Protein AF-A0A655BPX0-F1 (afdb_monomer_lite)

InterPro domains:
  IPR013785 Aldolase-type TIM barrel [G3DSA:3.20.20.70] (1-55)
  IPR023867 Anaerobic sulphatase maturase, radical SAM [PTHR43273] (3-67)

Secondary structure (DSSP, 8-state):
-PPPHHHHH-TTHHHHTTS-GGGB-TTS-BTTHHHHHHHHHHHHHHHHHHHHHHHTT--TTHHHHHT-

Foldseek 3Di:
DDAAPCLVPDPCCVPCVQPDQVQADPRSHHPCNVVSVVVCVVCVVLVVVLVVCVVVVHDSCVSVVVVD

Radius of gyration: 15.64 Å; chains: 1; bounding box: 31×23×41 Å

Sequence (68 aa):
MPLSAECQKCSLLRFCGGGCPEHRDSQGKNQLCEGYQTFFNYSSPHMRVMRDLLKQHRSPEELMAMLR

Structure (mmCIF, N/CA/C/O backbone):
data_AF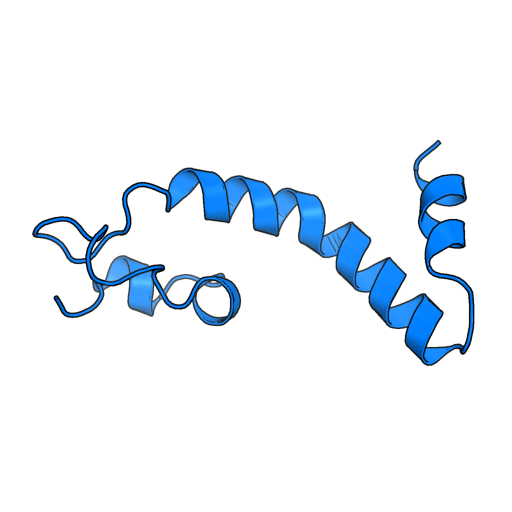-A0A655BPX0-F1
#
_entry.id   AF-A0A655BPX0-F1
#
loop_
_atom_site.group_PDB
_atom_site.id
_atom_site.type_symbol
_atom_site.label_atom_id
_atom_site.label_alt_id
_atom_site.label_comp_id
_atom_site.label_asym_id
_atom_site.label_entity_id
_atom_site.label_seq_id
_atom_site.pdbx_PDB_ins_code
_atom_site.Cartn_x
_atom_site.Cartn_y
_atom_site.Cartn_z
_atom_site.occupancy
_atom_site.B_iso_or_equiv
_atom_site.auth_seq_id
_atom_site.auth_comp_id
_atom_site.auth_asym_id
_atom_site.auth_atom_id
_atom_site.pdbx_PDB_model_num
ATOM 1 N N . MET A 1 1 ? -6.476 2.194 22.244 1.00 73.75 1 MET A N 1
ATOM 2 C CA . MET A 1 1 ? -7.778 2.217 21.545 1.00 73.75 1 MET A CA 1
ATOM 3 C C . MET A 1 1 ? -7.909 0.997 20.633 1.00 73.75 1 MET A C 1
ATOM 5 O O . MET A 1 1 ? -7.019 0.814 19.796 1.00 73.75 1 MET A O 1
ATOM 9 N N . PRO A 1 2 ? -8.942 0.147 20.786 1.00 88.69 2 PRO A N 1
ATOM 10 C CA . PRO A 1 2 ? -9.220 -0.922 19.823 1.00 88.69 2 PRO A CA 1
ATOM 11 C C . PRO A 1 2 ? -9.593 -0.342 18.445 1.00 88.69 2 PRO A C 1
ATOM 13 O O . PRO A 1 2 ? -9.920 0.838 18.338 1.00 88.69 2 PRO A O 1
ATOM 16 N N . LEU A 1 3 ? -9.501 -1.153 17.385 1.00 94.69 3 LEU A N 1
ATOM 17 C CA . LEU A 1 3 ? -9.885 -0.742 16.027 1.00 94.69 3 LEU A CA 1
ATOM 18 C C . LEU A 1 3 ? -11.405 -0.686 15.874 1.00 94.69 3 LEU A C 1
ATOM 20 O O . LEU A 1 3 ? -12.103 -1.566 16.385 1.00 94.69 3 LEU A O 1
ATOM 24 N N . SER A 1 4 ? -11.895 0.278 15.093 1.00 94.25 4 SER A N 1
ATOM 25 C CA . SER A 1 4 ? -13.312 0.363 14.730 1.00 94.25 4 SER A CA 1
ATOM 26 C C . SER A 1 4 ? -13.780 -0.884 13.964 1.00 94.25 4 SER A C 1
ATOM 28 O O . SER A 1 4 ? -12.993 -1.551 13.284 1.00 94.25 4 SER A O 1
ATOM 30 N N . ALA A 1 5 ? -15.080 -1.185 14.020 1.00 94.25 5 ALA A N 1
ATOM 31 C CA . ALA A 1 5 ? -15.666 -2.287 13.251 1.00 94.25 5 ALA A CA 1
ATOM 32 C C . ALA A 1 5 ? -15.501 -2.100 11.727 1.00 94.25 5 ALA A C 1
ATOM 34 O O . ALA A 1 5 ? -15.363 -3.078 10.993 1.00 94.25 5 ALA A O 1
ATOM 35 N N . GLU A 1 6 ? -15.476 -0.849 11.254 1.00 93.81 6 GLU A N 1
ATOM 36 C CA . GLU A 1 6 ? -15.173 -0.500 9.860 1.00 93.81 6 GLU A CA 1
ATOM 37 C C . GLU A 1 6 ? -13.727 -0.877 9.509 1.00 93.81 6 GLU A C 1
ATOM 39 O O . GLU A 1 6 ? -13.490 -1.585 8.5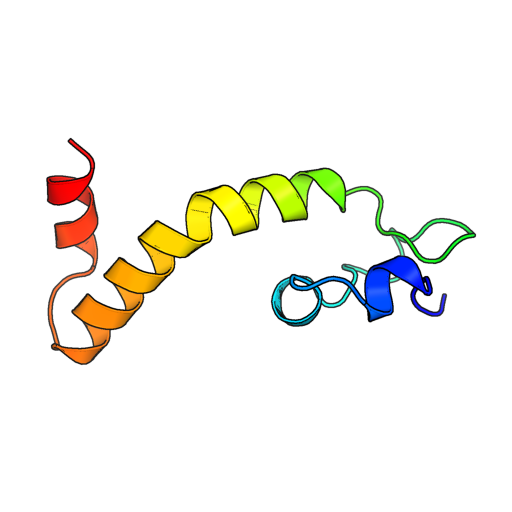30 1.00 93.81 6 GLU A O 1
ATOM 44 N N . CYS A 1 7 ? -12.756 -0.485 10.345 1.00 95.81 7 CYS A N 1
ATOM 45 C CA . CYS A 1 7 ? -11.349 -0.815 10.134 1.00 95.81 7 CYS A CA 1
ATOM 46 C C . CYS A 1 7 ? -11.111 -2.327 10.129 1.00 95.81 7 CYS A C 1
ATOM 48 O O . CYS A 1 7 ? -10.343 -2.805 9.300 1.00 95.81 7 CYS A O 1
ATOM 50 N N . GLN A 1 8 ? -11.798 -3.084 10.990 1.00 95.69 8 GLN A N 1
ATOM 51 C CA . GLN A 1 8 ? -11.693 -4.548 11.046 1.00 95.69 8 GLN A CA 1
ATOM 52 C C . GLN A 1 8 ? -12.150 -5.243 9.751 1.00 95.69 8 GLN A C 1
ATOM 54 O O . GLN A 1 8 ? -11.643 -6.314 9.425 1.00 95.69 8 GLN A O 1
ATOM 59 N N . LYS A 1 9 ? -13.073 -4.635 8.992 1.00 96.88 9 LYS A N 1
ATOM 60 C CA . LYS A 1 9 ? -13.571 -5.152 7.703 1.00 96.88 9 LYS A CA 1
ATOM 61 C C . LYS A 1 9 ? -12.863 -4.538 6.489 1.00 96.88 9 LYS A C 1
ATOM 63 O O . LYS A 1 9 ? -13.150 -4.914 5.355 1.00 96.88 9 LYS A O 1
ATOM 68 N N . CYS A 1 10 ? -11.957 -3.585 6.703 1.00 96.56 10 CYS A N 1
ATOM 69 C CA . CYS A 1 10 ? -11.279 -2.872 5.629 1.00 96.56 10 CYS A CA 1
ATOM 70 C C . CYS A 1 10 ? -10.297 -3.792 4.885 1.00 96.56 10 CYS A C 1
ATOM 72 O O . CYS A 1 10 ? -9.402 -4.387 5.485 1.00 96.56 10 CYS A O 1
ATOM 74 N N . SER A 1 11 ? -10.394 -3.842 3.554 1.00 96.50 11 SER A N 1
ATOM 75 C CA . SER A 1 11 ? -9.499 -4.637 2.694 1.00 96.50 11 SER A CA 1
ATOM 76 C C . SER A 1 11 ? -8.025 -4.217 2.784 1.00 96.50 11 SER A C 1
ATOM 78 O O . SER A 1 11 ? -7.125 -5.012 2.496 1.00 96.50 11 SER A O 1
ATOM 80 N N . LEU A 1 12 ? -7.766 -2.978 3.212 1.00 96.81 12 LEU A N 1
ATOM 81 C CA . LEU A 1 12 ? -6.427 -2.417 3.380 1.00 96.81 12 LEU A CA 1
ATOM 82 C C . LEU A 1 12 ? -5.861 -2.591 4.794 1.00 96.81 12 LEU A C 1
ATOM 84 O O . LEU A 1 12 ? -4.704 -2.235 5.020 1.00 96.81 12 LEU A O 1
ATOM 88 N N . LEU A 1 13 ? -6.620 -3.167 5.738 1.00 96.75 13 LEU A N 1
ATOM 89 C CA . LEU A 1 13 ? -6.175 -3.332 7.126 1.00 96.75 13 LEU A CA 1
ATOM 90 C C . LEU A 1 13 ? -4.838 -4.074 7.219 1.00 96.75 13 LEU A C 1
ATOM 92 O O . LEU A 1 13 ? -3.978 -3.694 8.007 1.00 96.75 13 LEU A O 1
ATOM 96 N N . ARG A 1 14 ? -4.629 -5.085 6.369 1.00 95.94 14 ARG A N 1
ATOM 97 C CA . ARG A 1 14 ? -3.376 -5.854 6.323 1.00 95.94 14 ARG A CA 1
ATOM 98 C C . ARG A 1 14 ? -2.137 -5.020 5.983 1.00 95.94 14 ARG A C 1
ATOM 100 O O . ARG A 1 14 ? -1.029 -5.481 6.217 1.00 95.94 14 ARG A O 1
ATOM 107 N N . PHE A 1 15 ? -2.320 -3.844 5.384 1.00 95.44 15 PHE A N 1
ATOM 108 C CA . PHE A 1 15 ? -1.233 -2.948 4.999 1.00 95.44 15 PHE A CA 1
ATOM 109 C C . PHE A 1 15 ? -1.040 -1.814 6.001 1.00 95.44 15 PHE A C 1
ATOM 111 O O . PHE A 1 15 ? 0.093 -1.478 6.321 1.00 95.44 15 PHE A O 1
ATOM 118 N N . CYS A 1 16 ? -2.128 -1.223 6.506 1.00 96.19 16 CYS A N 1
ATOM 119 C CA . CYS A 1 16 ? -2.030 -0.085 7.420 1.00 96.19 16 CYS A CA 1
ATOM 120 C C . CYS A 1 16 ? -1.997 -0.481 8.903 1.00 96.19 16 CYS A C 1
ATOM 122 O O . CYS A 1 16 ? -1.586 0.327 9.730 1.00 96.19 16 CYS A O 1
ATOM 124 N N . GLY A 1 17 ? -2.495 -1.667 9.274 1.00 96.12 17 GLY A N 1
ATOM 125 C CA . GLY A 1 17 ? -2.633 -2.110 10.670 1.00 96.12 17 GLY A CA 1
ATOM 126 C C . GLY A 1 17 ? -3.525 -1.210 11.541 1.00 96.12 17 GLY A C 1
ATOM 127 O O . GLY A 1 17 ? -3.476 -1.286 12.768 1.00 96.12 17 GLY A O 1
ATOM 128 N N . GLY A 1 18 ? -4.305 -0.312 10.927 1.00 95.88 18 GLY A N 1
ATOM 129 C CA . GLY A 1 18 ? -5.027 0.759 11.619 1.00 95.88 18 GLY A CA 1
ATOM 130 C C 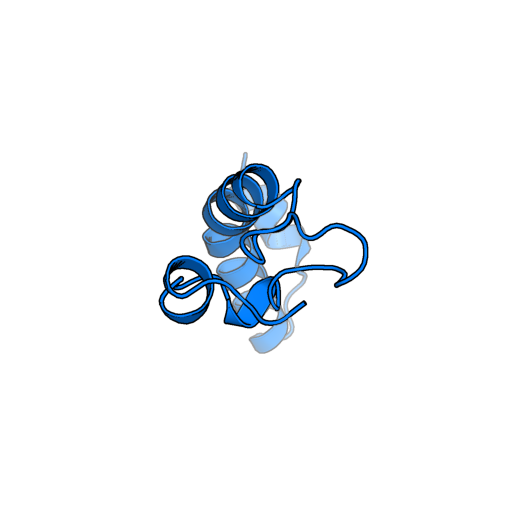. GLY A 1 18 ? -4.139 1.913 12.107 1.00 95.88 18 GLY A C 1
ATOM 131 O O . GLY A 1 18 ? -4.562 2.687 12.967 1.00 95.88 18 GLY A O 1
ATOM 132 N N . GLY A 1 19 ? -2.915 2.025 11.585 1.00 95.31 19 GLY A N 1
ATOM 133 C CA . GLY A 1 19 ? -1.947 3.075 11.899 1.00 95.31 19 GLY A CA 1
ATOM 134 C C . GLY A 1 19 ? -1.479 3.083 13.357 1.00 95.31 19 GLY A C 1
ATOM 135 O O . GLY A 1 19 ? -1.803 2.187 14.145 1.00 95.31 19 GLY A O 1
ATOM 136 N N . CYS A 1 20 ? -0.725 4.125 13.721 1.00 95.06 20 CYS A N 1
ATOM 137 C CA . CYS A 1 20 ? -0.263 4.336 15.094 1.00 95.06 20 CYS A CA 1
ATOM 138 C C . CYS A 1 20 ? -1.463 4.448 16.059 1.00 95.06 20 CYS A C 1
ATOM 140 O O . CYS A 1 20 ? -2.369 5.243 15.779 1.00 95.06 20 CYS A O 1
ATOM 142 N N . PRO A 1 21 ? -1.489 3.695 17.179 1.00 94.25 21 PRO A N 1
ATOM 143 C CA . PRO A 1 21 ? -2.558 3.779 18.172 1.00 94.25 21 PRO A CA 1
ATOM 144 C C . PRO A 1 21 ? -2.781 5.177 18.761 1.00 94.25 21 PRO A C 1
ATOM 146 O O . PRO A 1 21 ? -3.924 5.504 19.062 1.00 94.25 21 PRO A O 1
ATOM 149 N N . GLU A 1 22 ? -1.727 5.990 18.892 1.00 95.06 22 GLU A N 1
ATOM 150 C CA . GLU A 1 22 ? -1.793 7.360 19.433 1.00 95.06 22 GLU A CA 1
ATOM 151 C C . GLU A 1 22 ? -2.549 8.332 18.516 1.00 95.06 22 GLU A C 1
ATOM 153 O O . GLU A 1 22 ? -3.107 9.318 18.979 1.00 95.06 22 GLU A O 1
ATOM 158 N N . HIS A 1 23 ? -2.619 8.034 17.215 1.00 95.12 23 HIS A N 1
ATOM 159 C CA . HIS A 1 23 ? -3.309 8.860 16.216 1.00 95.12 23 HIS A CA 1
ATOM 160 C C . HIS A 1 23 ? -4.715 8.341 15.885 1.00 95.12 23 HIS A C 1
ATOM 162 O O . HIS A 1 23 ? -5.271 8.672 14.832 1.00 95.12 23 HIS A O 1
ATOM 168 N N . ARG A 1 24 ? -5.270 7.462 16.727 1.00 95.19 24 ARG A N 1
ATOM 169 C CA . ARG A 1 24 ? -6.643 6.974 16.579 1.00 95.19 24 ARG A CA 1
ATOM 170 C C . ARG A 1 24 ? -7.593 7.877 17.351 1.00 95.19 24 ARG A C 1
ATOM 172 O O . ARG A 1 24 ? -7.308 8.263 18.479 1.00 95.19 24 ARG A O 1
ATOM 179 N N . ASP A 1 25 ? -8.723 8.190 16.737 1.00 93.50 25 ASP A N 1
ATOM 180 C CA . ASP A 1 25 ? -9.804 8.923 17.382 1.00 93.50 25 ASP A CA 1
ATOM 181 C C . ASP A 1 25 ? -10.560 8.058 18.411 1.00 93.50 25 ASP A C 1
ATOM 183 O O . ASP A 1 25 ? -10.258 6.879 18.633 1.00 93.50 25 ASP A O 1
ATOM 187 N N . SER A 1 26 ? -11.589 8.648 19.028 1.00 93.06 26 SER A N 1
ATOM 188 C CA . SER A 1 26 ? -12.445 7.967 20.004 1.00 93.06 26 SER A CA 1
ATOM 189 C C . SER A 1 26 ? -13.235 6.781 19.423 1.00 93.06 26 SER A C 1
ATOM 191 O O . SER A 1 26 ? -13.778 5.979 20.180 1.00 93.06 26 SER A O 1
ATOM 193 N N . GLN A 1 27 ? -13.283 6.639 18.098 1.00 92.56 27 GLN A N 1
ATOM 194 C CA . GLN A 1 27 ? -13.929 5.533 17.395 1.00 92.56 27 GLN A CA 1
ATOM 195 C C . GLN A 1 27 ? -12.924 4.463 16.946 1.00 92.56 27 GLN A C 1
ATOM 197 O O . GLN A 1 27 ? -13.321 3.437 16.395 1.00 92.56 27 GLN A O 1
ATOM 202 N N . GLY A 1 28 ? -11.624 4.663 17.189 1.00 93.62 28 GLY A N 1
ATOM 203 C CA . GLY A 1 28 ? -10.574 3.734 16.784 1.00 93.62 28 GLY A CA 1
ATOM 204 C C . GLY A 1 28 ? -10.159 3.859 15.316 1.00 93.62 28 GLY A C 1
ATOM 205 O O . GLY A 1 28 ? -9.524 2.934 14.800 1.00 93.62 28 GLY A O 1
ATOM 206 N N . LYS A 1 29 ? -10.496 4.968 14.641 1.00 95.31 29 LYS A N 1
ATOM 207 C CA . LYS A 1 29 ? -10.077 5.279 13.266 1.00 95.31 29 LYS A CA 1
ATOM 208 C C . LYS A 1 29 ? -8.854 6.195 13.289 1.00 95.31 29 LYS A C 1
ATOM 210 O O . LYS A 1 29 ? -8.775 7.137 14.068 1.00 95.31 29 LYS A O 1
ATOM 215 N N . ASN A 1 30 ? -7.859 5.894 12.457 1.00 96.56 30 ASN A N 1
ATOM 216 C CA . ASN A 1 30 ? -6.653 6.715 12.354 1.00 96.56 30 ASN A CA 1
ATOM 217 C C . ASN A 1 30 ? -6.933 7.988 11.539 1.00 96.56 30 ASN A C 1
ATOM 219 O O . ASN A 1 30 ? -7.569 7.897 10.489 1.00 96.56 30 ASN A O 1
ATOM 223 N N . GLN A 1 31 ? -6.404 9.138 11.963 1.00 95.75 31 GLN A N 1
ATOM 224 C CA . GLN A 1 31 ? -6.580 10.422 11.260 1.00 95.75 31 GLN A CA 1
ATOM 225 C C . GLN A 1 31 ? -6.111 10.394 9.791 1.00 95.75 31 GLN A C 1
ATOM 227 O O . GLN A 1 31 ? -6.641 11.122 8.961 1.00 95.75 31 GLN A O 1
ATOM 232 N N . LEU A 1 32 ? -5.160 9.520 9.443 1.00 96.75 32 LEU A N 1
ATOM 233 C CA . LEU A 1 32 ? -4.646 9.363 8.077 1.00 96.75 32 LEU A CA 1
ATOM 234 C C . LEU A 1 32 ? -5.376 8.281 7.267 1.00 96.75 32 LEU A C 1
ATOM 236 O O . LEU A 1 32 ? -4.894 7.881 6.208 1.00 96.75 32 LEU A O 1
ATOM 240 N N . CYS A 1 33 ? -6.514 7.766 7.744 1.00 96.88 33 CYS A N 1
ATOM 241 C CA . CYS A 1 33 ? -7.202 6.637 7.113 1.00 96.88 33 CYS A CA 1
ATOM 242 C C . CYS A 1 33 ? -7.487 6.870 5.621 1.00 96.88 33 CYS A C 1
ATOM 244 O O . CYS A 1 33 ? -7.171 6.006 4.805 1.00 96.88 33 CYS A O 1
ATOM 246 N N . GLU A 1 34 ? -8.016 8.036 5.252 1.00 96.94 34 GLU A N 1
ATOM 247 C CA . GLU A 1 34 ? -8.301 8.385 3.851 1.00 96.94 34 GLU A CA 1
ATOM 248 C C . GLU A 1 34 ? -7.021 8.495 3.013 1.00 96.94 34 GLU A C 1
ATOM 250 O O . GLU A 1 34 ? -6.965 7.997 1.889 1.00 96.94 34 GLU A O 1
ATOM 255 N N . GLY A 1 35 ? -5.954 9.053 3.590 1.00 97.56 35 GLY A N 1
ATOM 256 C CA . GLY A 1 35 ? -4.637 9.108 2.956 1.00 97.56 35 GLY A CA 1
ATOM 257 C C . GLY A 1 35 ? -4.071 7.716 2.671 1.00 97.56 35 GLY A C 1
ATOM 258 O O . GLY A 1 35 ? -3.604 7.456 1.563 1.00 97.56 35 GLY A O 1
ATOM 259 N N . TYR A 1 36 ? -4.180 6.786 3.626 1.00 97.31 36 TYR A N 1
ATOM 260 C CA . TYR A 1 36 ? -3.786 5.392 3.412 1.00 97.31 36 TYR A CA 1
ATOM 261 C C . TYR A 1 36 ? -4.614 4.724 2.317 1.00 97.31 36 TYR A C 1
ATOM 263 O O . TYR A 1 36 ? -4.048 4.012 1.487 1.00 97.31 36 TYR A O 1
ATOM 271 N N . GLN A 1 37 ? -5.930 4.953 2.287 1.00 97.56 37 GLN A N 1
ATOM 272 C CA . GLN A 1 37 ? -6.787 4.404 1.237 1.00 97.56 37 GLN A CA 1
ATOM 273 C C . GLN A 1 37 ? -6.342 4.883 -0.144 1.00 97.56 37 GLN A C 1
ATOM 275 O O . GLN A 1 37 ? -6.092 4.059 -1.024 1.00 97.56 37 GLN A O 1
ATOM 280 N N . THR A 1 38 ? -6.161 6.192 -0.311 1.00 98.19 38 THR A N 1
ATOM 281 C CA . THR A 1 38 ? -5.683 6.786 -1.563 1.00 98.19 38 THR A CA 1
ATOM 282 C C . THR A 1 38 ? -4.315 6.231 -1.957 1.00 98.19 38 THR A C 1
ATOM 284 O O . THR A 1 38 ? -4.149 5.733 -3.071 1.00 98.19 38 THR A O 1
ATOM 287 N N . PHE A 1 39 ? -3.350 6.232 -1.033 1.00 98.00 39 PHE A N 1
ATOM 288 C CA . PHE A 1 39 ? -1.991 5.759 -1.289 1.00 98.00 39 PHE A CA 1
ATOM 289 C C . PHE A 1 39 ? -1.952 4.291 -1.711 1.00 98.00 39 PHE A C 1
ATOM 291 O O . PHE A 1 39 ? -1.339 3.962 -2.725 1.00 98.00 39 PHE A O 1
ATOM 298 N N . PHE A 1 40 ? -2.588 3.391 -0.957 1.00 97.62 40 PHE A N 1
ATOM 299 C CA . PHE A 1 40 ? -2.534 1.963 -1.265 1.00 97.62 40 PHE A CA 1
ATOM 300 C C . PHE A 1 40 ? -3.328 1.616 -2.520 1.00 97.62 40 PHE A C 1
ATOM 302 O O . PHE A 1 40 ? -2.865 0.797 -3.311 1.00 97.62 40 PHE A O 1
ATOM 309 N N . ASN A 1 41 ? -4.481 2.245 -2.754 1.00 96.69 41 ASN A N 1
ATOM 310 C CA . ASN A 1 41 ? -5.245 1.988 -3.973 1.00 96.69 41 ASN A CA 1
ATOM 311 C C . ASN A 1 41 ? -4.459 2.418 -5.216 1.00 96.69 41 ASN A C 1
ATOM 313 O O . ASN A 1 41 ? -4.348 1.629 -6.156 1.00 96.69 41 ASN A O 1
ATOM 317 N N . TYR A 1 42 ? -3.842 3.603 -5.180 1.00 96.94 42 TYR A N 1
ATOM 318 C CA . TYR A 1 42 ? -3.019 4.113 -6.274 1.00 96.94 42 TYR A CA 1
ATOM 319 C C . TYR A 1 42 ? -1.726 3.307 -6.465 1.00 96.94 42 TYR A C 1
ATOM 321 O O . TYR A 1 42 ? -1.409 2.878 -7.570 1.00 96.94 42 TYR A O 1
ATOM 329 N N . SER A 1 43 ? -0.980 3.045 -5.388 1.00 97.00 43 SER A N 1
ATOM 330 C CA . SER A 1 43 ? 0.334 2.395 -5.484 1.00 97.00 43 SER A CA 1
ATOM 331 C C . SER A 1 43 ? 0.264 0.883 -5.709 1.00 97.00 43 SER A C 1
ATOM 333 O O . SER A 1 43 ? 1.187 0.314 -6.294 1.00 97.00 43 SER A O 1
ATOM 335 N N . SER A 1 44 ? -0.804 0.196 -5.279 1.00 96.44 44 SER A N 1
ATOM 336 C CA . SER A 1 44 ? -0.851 -1.272 -5.315 1.00 96.44 44 SER A CA 1
ATOM 337 C C . SER A 1 44 ? -0.637 -1.921 -6.694 1.00 96.44 44 SER A C 1
ATOM 339 O O . SER A 1 44 ? 0.064 -2.937 -6.720 1.00 96.44 44 SER A O 1
ATOM 341 N N . PRO A 1 45 ? -1.177 -1.428 -7.833 1.00 96.00 45 PRO A N 1
ATOM 342 C CA . PRO A 1 45 ? -0.846 -1.998 -9.141 1.00 96.00 45 PRO A CA 1
ATOM 343 C C . PRO A 1 45 ? 0.649 -1.882 -9.461 1.00 96.00 45 PRO A C 1
ATOM 345 O O . PRO A 1 45 ? 1.257 -2.865 -9.877 1.00 96.00 45 PRO A O 1
ATOM 348 N N . HIS A 1 46 ? 1.265 -0.735 -9.180 1.00 97.38 46 HIS A N 1
ATOM 349 C CA . HIS A 1 46 ? 2.689 -0.497 -9.420 1.00 97.38 46 HIS A CA 1
ATOM 350 C C . HIS A 1 46 ? 3.574 -1.375 -8.527 1.00 97.38 46 HIS A C 1
ATOM 352 O O . HIS A 1 46 ? 4.527 -1.993 -8.996 1.00 97.38 46 HIS A O 1
ATOM 358 N N . MET A 1 47 ? 3.206 -1.522 -7.252 1.00 96.81 47 MET A N 1
ATOM 359 C CA . MET A 1 47 ? 3.905 -2.407 -6.316 1.00 96.81 47 MET A CA 1
ATOM 360 C C . MET A 1 47 ? 3.789 -3.886 -6.704 1.00 96.81 47 MET A C 1
ATOM 362 O O . MET A 1 47 ? 4.719 -4.655 -6.461 1.00 96.81 47 MET A O 1
ATOM 366 N N . ARG A 1 48 ? 2.684 -4.307 -7.341 1.00 97.25 48 ARG A N 1
ATOM 367 C CA . ARG A 1 48 ? 2.567 -5.667 -7.899 1.00 97.25 48 ARG A CA 1
ATOM 368 C C . ARG A 1 48 ? 3.554 -5.890 -9.043 1.00 97.25 48 ARG A C 1
ATOM 370 O O . ARG A 1 48 ? 4.250 -6.899 -9.018 1.00 97.25 48 ARG A O 1
ATOM 377 N N . VAL A 1 49 ? 3.666 -4.940 -9.972 1.00 97.88 49 VAL A N 1
ATOM 378 C CA . VAL A 1 49 ? 4.651 -5.008 -11.066 1.00 97.88 49 VAL A CA 1
ATOM 379 C C . VAL A 1 49 ? 6.073 -5.043 -10.508 1.00 97.88 49 VAL A C 1
ATOM 381 O O . VAL A 1 49 ? 6.851 -5.923 -10.865 1.00 97.88 49 VAL A O 1
ATOM 384 N N . MET A 1 50 ? 6.390 -4.157 -9.561 1.00 98.12 50 MET A N 1
ATOM 385 C CA . MET A 1 50 ? 7.698 -4.121 -8.902 1.00 98.12 50 MET A CA 1
ATOM 386 C C . MET A 1 50 ? 8.050 -5.457 -8.231 1.00 98.12 50 MET A C 1
ATOM 388 O O . MET A 1 50 ? 9.146 -5.981 -8.421 1.00 98.12 50 MET A O 1
ATOM 392 N N . ARG A 1 51 ?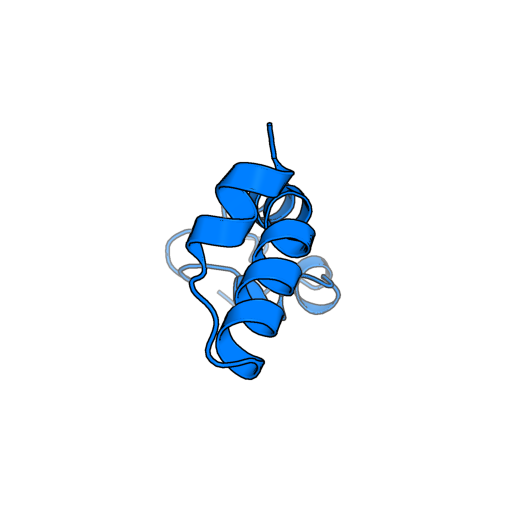 7.107 -6.050 -7.489 1.00 97.94 51 ARG A N 1
ATOM 393 C CA . ARG A 1 51 ? 7.264 -7.382 -6.886 1.00 97.94 51 ARG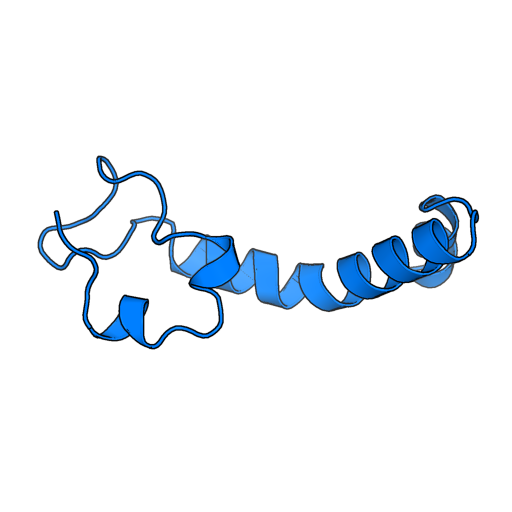 A CA 1
ATOM 394 C C . ARG A 1 51 ? 7.553 -8.448 -7.943 1.00 97.94 51 ARG A C 1
ATOM 396 O O . ARG A 1 51 ? 8.393 -9.315 -7.713 1.00 97.94 51 ARG A O 1
ATOM 403 N N . ASP A 1 52 ? 6.843 -8.423 -9.065 1.00 98.25 52 ASP A N 1
ATOM 404 C CA . ASP A 1 52 ? 6.976 -9.445 -10.103 1.00 98.25 52 ASP A CA 1
ATOM 405 C C . ASP A 1 52 ? 8.294 -9.319 -10.879 1.00 98.25 52 ASP A C 1
ATOM 407 O O . ASP A 1 52 ? 8.863 -10.347 -11.246 1.00 98.25 52 ASP A O 1
ATOM 411 N N . LEU A 1 53 ? 8.833 -8.104 -11.041 1.00 98.44 53 LEU A N 1
ATOM 412 C CA . LEU A 1 53 ? 10.192 -7.872 -11.550 1.00 98.44 53 LEU A CA 1
ATOM 413 C C . LEU A 1 53 ? 11.247 -8.456 -10.604 1.00 98.44 53 LEU A C 1
ATOM 415 O O . LEU A 1 53 ? 12.098 -9.231 -11.035 1.00 98.44 53 LEU A O 1
ATOM 419 N N . LEU A 1 54 ? 11.141 -8.173 -9.302 1.00 98.38 54 LEU A N 1
ATOM 420 C CA . LEU A 1 54 ? 12.066 -8.718 -8.302 1.00 98.38 54 LEU A CA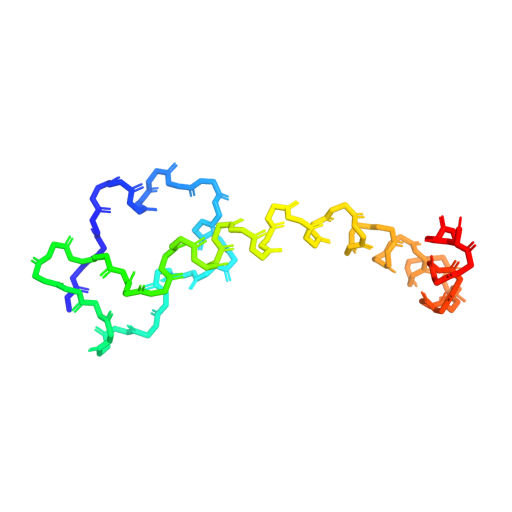 1
ATOM 421 C C . LEU A 1 54 ? 12.055 -10.253 -8.280 1.00 98.38 54 LEU A C 1
ATOM 423 O O . LEU A 1 54 ? 13.113 -10.873 -8.214 1.00 98.38 54 LEU A O 1
ATOM 427 N N . LYS A 1 55 ? 10.876 -10.878 -8.401 1.00 98.38 55 LYS A N 1
ATOM 428 C CA . LYS A 1 55 ? 10.743 -12.343 -8.511 1.00 98.38 55 LYS A CA 1
ATOM 429 C C . LYS A 1 55 ? 11.410 -12.927 -9.757 1.00 98.38 55 LYS A C 1
ATOM 431 O O . LYS A 1 55 ? 11.782 -14.093 -9.746 1.00 98.38 55 LYS A O 1
ATOM 436 N N . GLN A 1 56 ? 11.536 -12.135 -10.818 1.00 98.19 56 GLN A N 1
ATOM 437 C CA . GLN A 1 56 ? 12.220 -12.505 -12.058 1.00 98.19 56 GLN A CA 1
ATOM 438 C C . GLN A 1 56 ? 13.712 -12.133 -12.042 1.00 98.19 56 GLN A C 1
ATOM 440 O O . GLN A 1 56 ? 14.360 -12.242 -13.077 1.00 98.19 56 GLN A O 1
ATOM 445 N N . HIS A 1 57 ? 14.259 -11.668 -10.910 1.00 97.94 57 HIS A N 1
ATOM 446 C CA . HIS A 1 57 ? 15.620 -11.124 -10.811 1.00 97.94 57 HIS A CA 1
ATOM 447 C C . HIS A 1 57 ? 15.888 -9.951 -11.773 1.00 97.94 57 HIS A C 1
ATOM 449 O O . HIS A 1 57 ? 17.008 -9.752 -12.240 1.00 97.94 57 HIS A O 1
ATOM 455 N N . ARG A 1 58 ? 14.846 -9.165 -12.061 1.00 98.00 58 ARG A N 1
ATOM 456 C CA . ARG A 1 58 ? 14.879 -7.977 -12.921 1.00 98.00 58 ARG A CA 1
ATOM 457 C C . ARG A 1 58 ? 14.886 -6.694 -12.100 1.00 98.00 58 ARG A C 1
ATOM 459 O O . ARG A 1 58 ? 14.464 -6.688 -10.941 1.00 98.00 58 ARG A O 1
ATOM 466 N N . SER A 1 59 ? 15.349 -5.600 -12.707 1.00 97.75 59 SER A N 1
ATOM 467 C CA . SER A 1 59 ? 15.422 -4.309 -12.019 1.00 97.75 59 SER A CA 1
ATOM 468 C C . SER A 1 59 ? 14.016 -3.728 -11.812 1.00 97.75 59 SER A C 1
ATOM 470 O O . SER A 1 59 ? 13.267 -3.597 -12.781 1.00 97.75 59 SER A O 1
ATOM 472 N N . PRO A 1 60 ? 13.646 -3.305 -10.587 1.00 96.50 60 PRO A N 1
ATOM 473 C CA . PRO A 1 60 ? 12.436 -2.520 -10.329 1.00 96.50 60 PRO A CA 1
ATOM 474 C C . PRO A 1 60 ? 12.287 -1.266 -11.193 1.00 96.50 60 PRO A C 1
ATOM 476 O O . PRO A 1 60 ? 11.163 -0.834 -11.439 1.00 96.50 60 PRO A O 1
ATOM 479 N N . GLU A 1 61 ? 13.398 -0.680 -11.650 1.00 96.19 61 GLU A N 1
ATOM 480 C CA . GLU A 1 61 ? 13.405 0.531 -12.478 1.00 96.19 61 GLU A CA 1
ATOM 481 C C . GLU A 1 61 ? 12.679 0.333 -13.813 1.00 96.19 61 GLU A C 1
ATOM 483 O O . GLU A 1 61 ? 12.149 1.284 -14.379 1.00 96.19 61 GLU A O 1
ATOM 488 N N . GLU A 1 62 ? 12.555 -0.908 -14.284 1.00 97.12 62 GLU A N 1
ATOM 489 C CA . GLU A 1 62 ? 11.806 -1.222 -15.499 1.00 97.12 62 GLU A CA 1
ATOM 490 C C . GLU A 1 62 ? 10.329 -0.808 -15.407 1.00 97.12 62 GLU A C 1
ATOM 492 O O . GLU A 1 62 ? 9.729 -0.452 -16.420 1.00 97.12 62 GLU A O 1
ATOM 497 N N . LEU A 1 63 ? 9.754 -0.748 -14.198 1.00 96.88 63 LEU A N 1
ATOM 498 C CA . LEU A 1 63 ? 8.439 -0.144 -13.972 1.00 96.88 63 LEU A CA 1
ATOM 499 C C . LEU A 1 63 ? 8.400 1.316 -14.445 1.00 96.88 63 LEU A C 1
ATOM 501 O O . LEU A 1 63 ? 7.421 1.731 -15.056 1.00 96.88 63 LEU A O 1
ATOM 505 N N . MET A 1 64 ? 9.454 2.098 -14.200 1.00 94.69 64 MET A N 1
ATOM 506 C CA . MET A 1 64 ? 9.498 3.516 -14.570 1.00 94.69 64 MET A CA 1
ATOM 507 C C . MET A 1 64 ? 9.437 3.718 -16.083 1.00 94.69 64 MET A C 1
ATOM 509 O O . MET A 1 64 ? 8.950 4.750 -16.530 1.00 94.69 64 MET A O 1
ATOM 513 N N . ALA A 1 65 ? 9.898 2.748 -16.876 1.00 93.94 65 ALA A N 1
ATOM 514 C CA . ALA A 1 65 ? 9.739 2.772 -18.327 1.00 93.94 65 ALA A CA 1
ATOM 515 C C . ALA A 1 65 ? 8.295 2.464 -18.769 1.00 93.94 65 ALA A C 1
ATOM 517 O O . ALA A 1 65 ? 7.869 2.971 -19.800 1.00 93.94 65 ALA A O 1
ATOM 518 N N . MET A 1 66 ? 7.540 1.678 -17.989 1.00 90.06 66 MET A N 1
ATOM 519 C CA . MET A 1 66 ? 6.133 1.333 -18.258 1.00 90.06 66 MET A CA 1
ATOM 520 C C . MET A 1 66 ? 5.143 2.439 -17.859 1.00 90.06 66 MET A C 1
ATOM 522 O O . MET A 1 66 ? 3.996 2.406 -18.291 1.00 90.06 66 MET A O 1
ATOM 526 N N . LEU A 1 67 ? 5.561 3.374 -16.999 1.00 88.19 67 LEU A N 1
ATOM 527 C CA . LEU A 1 67 ? 4.740 4.492 -16.508 1.00 88.19 67 LEU A CA 1
ATOM 528 C C . LEU A 1 67 ? 4.830 5.758 -17.374 1.00 88.19 67 LEU A C 1
ATOM 530 O O . LEU A 1 67 ? 4.240 6.773 -17.006 1.00 88.19 67 LEU A O 1
ATOM 534 N N . ARG A 1 68 ? 5.612 5.717 -18.455 1.00 68.81 68 ARG A N 1
ATOM 535 C CA . ARG A 1 68 ? 5.817 6.845 -19.370 1.00 68.81 68 ARG A CA 1
ATOM 536 C C . ARG A 1 68 ? 4.659 7.016 -20.340 1.00 68.81 68 ARG A C 1
ATOM 538 O O . ARG A 1 68 ? 4.079 5.987 -20.748 1.00 68.81 68 ARG A O 1
#

pLDDT: mean 95.25, std 4.68, range [68.81, 98.44]

Organism: NCBI:txid58097